Protein AF-A0A0L0C296-F1 (afdb_monomer_lite)

pLDDT: mean 73.27, std 26.6, range [29.5, 98.62]

Foldseek 3Di:
DDDDDDDDDDDDDDDDDDDDDDDDDDDDDDDDDDDDDDDDDDDDDDDDDDDDDPDPPPVCDDPLNVLVVVVVVVCVVPPQQWDDDPDSFKIKGDFDPDDDAPDFGPDWIKIFGNDDDDWQDKAFDFDADPVRRTFDKPQRIFTDDPRMTTGDRIGGHGDHDPPD

Structure (mmCIF, N/CA/C/O backbone):
data_AF-A0A0L0C296-F1
#
_entry.id   AF-A0A0L0C296-F1
#
loop_
_atom_site.group_PDB
_atom_site.id
_atom_site.type_symbol
_atom_site.label_atom_id
_atom_site.label_alt_id
_atom_site.label_comp_id
_atom_site.label_asym_id
_atom_site.label_entity_id
_atom_site.label_seq_id
_atom_site.pdbx_PDB_ins_code
_atom_site.Cartn_x
_atom_site.Cartn_y
_atom_site.Cartn_z
_atom_site.occupancy
_atom_site.B_iso_or_equiv
_atom_site.auth_seq_id
_atom_site.auth_comp_id
_atom_site.auth_asym_id
_atom_site.auth_atom_id
_atom_site.pdbx_PDB_model_num
ATOM 1 N N . MET A 1 1 ? 3.126 27.727 -18.032 1.00 41.44 1 MET A N 1
ATOM 2 C CA . MET A 1 1 ? 3.028 26.268 -17.824 1.00 41.44 1 MET A CA 1
ATOM 3 C C . MET A 1 1 ? 1.597 25.977 -17.408 1.00 41.44 1 MET A C 1
ATOM 5 O O . MET A 1 1 ? 1.228 26.324 -16.298 1.00 41.44 1 MET A O 1
ATOM 9 N N . HIS A 1 2 ? 0.766 25.509 -18.340 1.00 29.98 2 HIS A N 1
ATOM 10 C CA . HIS A 1 2 ? -0.648 25.227 -18.083 1.00 29.98 2 HIS A CA 1
ATOM 11 C C . HIS A 1 2 ? -0.793 23.770 -17.643 1.00 29.98 2 HIS A C 1
ATOM 13 O O . HIS A 1 2 ? -0.297 22.874 -18.320 1.00 29.98 2 HIS A O 1
ATOM 19 N N . ILE A 1 3 ? -1.444 23.561 -16.502 1.00 40.81 3 ILE A N 1
ATOM 20 C CA . ILE A 1 3 ? -1.821 22.251 -15.974 1.00 40.81 3 ILE A CA 1
ATOM 21 C C . ILE A 1 3 ? -3.317 22.111 -16.249 1.00 40.81 3 ILE A C 1
ATOM 23 O O . ILE A 1 3 ? -4.108 22.886 -15.715 1.00 40.81 3 ILE A O 1
ATOM 27 N N . THR A 1 4 ? -3.704 21.155 -17.086 1.00 41.97 4 THR A N 1
ATOM 28 C CA . THR A 1 4 ? -5.101 20.740 -17.241 1.00 41.97 4 THR A CA 1
ATOM 29 C C . THR A 1 4 ? -5.230 19.314 -16.726 1.00 41.97 4 THR A C 1
ATOM 31 O O . THR A 1 4 ? -4.603 18.394 -17.244 1.00 41.97 4 THR A O 1
ATOM 34 N N . SER A 1 5 ? -6.014 19.135 -15.666 1.00 42.03 5 SER A N 1
ATOM 35 C CA . SER A 1 5 ? -6.434 17.828 -15.166 1.00 42.03 5 SER A CA 1
ATOM 36 C C . SER A 1 5 ? -7.816 17.525 -15.735 1.00 42.03 5 SER A C 1
ATOM 38 O O . SER A 1 5 ? -8.792 18.154 -15.327 1.00 42.03 5 SER A O 1
ATOM 40 N N . GLU A 1 6 ? -7.905 16.584 -16.671 1.00 44.53 6 GLU A N 1
ATOM 41 C CA . GLU A 1 6 ? -9.187 16.094 -17.177 1.00 44.53 6 GLU A CA 1
ATOM 42 C C . GLU A 1 6 ? -9.587 14.818 -16.433 1.00 44.53 6 GLU A C 1
ATOM 44 O O . GLU A 1 6 ? -8.823 13.857 -16.334 1.00 44.53 6 GLU A O 1
ATOM 49 N N . VAL A 1 7 ? -10.803 14.827 -15.888 1.00 39.59 7 VAL A N 1
ATOM 50 C CA . VAL A 1 7 ? -11.462 13.675 -15.271 1.00 39.59 7 VAL A CA 1
ATOM 51 C C . VAL A 1 7 ? -12.391 13.083 -16.326 1.00 39.59 7 VAL A C 1
ATOM 53 O O . VAL A 1 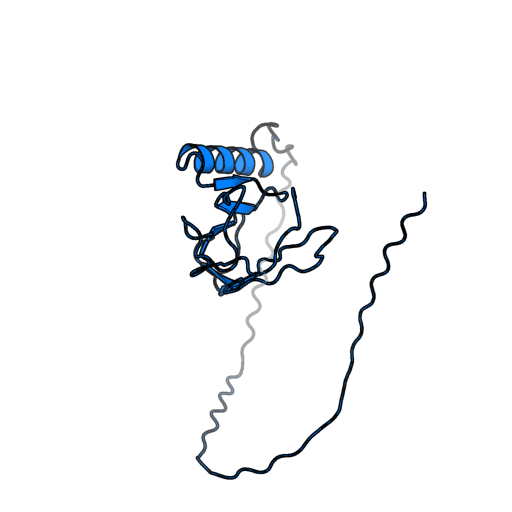7 ? -13.321 13.753 -16.761 1.00 39.59 7 VAL A O 1
ATOM 56 N N . SER A 1 8 ? -12.155 11.837 -16.736 1.00 37.56 8 SER A N 1
ATOM 57 C CA . SER A 1 8 ? -13.074 11.097 -17.610 1.00 37.56 8 SER A CA 1
ATOM 58 C C . SER A 1 8 ? -13.700 9.932 -16.848 1.00 37.56 8 SER A C 1
ATOM 60 O O . SER A 1 8 ? -13.020 8.980 -16.469 1.00 37.56 8 SER A O 1
ATOM 62 N N . SER A 1 9 ? -15.010 10.015 -16.623 1.00 35.88 9 SER A N 1
ATOM 63 C CA . SER A 1 9 ? -15.863 8.922 -16.163 1.00 35.88 9 SER A CA 1
ATOM 64 C C . SER A 1 9 ? -16.513 8.249 -17.375 1.00 35.88 9 SER A C 1
ATOM 66 O O . SER A 1 9 ? -17.435 8.786 -17.979 1.00 35.88 9 SER A O 1
ATOM 68 N N . THR A 1 10 ? -16.057 7.053 -17.744 1.00 37.47 10 THR A N 1
ATOM 69 C CA . THR A 1 10 ? -16.722 6.238 -18.775 1.00 37.47 10 THR A CA 1
ATOM 70 C C . THR A 1 10 ? -17.577 5.155 -18.137 1.00 37.47 10 THR A C 1
ATOM 72 O O . THR A 1 10 ? -17.076 4.155 -17.627 1.00 37.47 10 THR A O 1
ATOM 75 N N . THR A 1 11 ? -18.892 5.353 -18.196 1.00 36.97 11 THR A N 1
ATOM 76 C CA . THR A 1 11 ? -19.903 4.310 -18.013 1.00 36.97 11 THR A CA 1
ATOM 77 C C . THR A 1 11 ? -19.988 3.508 -19.311 1.00 36.97 11 THR A C 1
ATOM 79 O O . THR A 1 11 ? -20.255 4.080 -20.364 1.00 36.97 11 THR A O 1
ATOM 82 N N . THR A 1 12 ? -19.781 2.192 -19.268 1.00 38.31 12 THR A N 1
ATOM 83 C CA . THR A 1 12 ? -20.156 1.310 -20.385 1.00 38.31 12 THR A CA 1
ATOM 84 C C . THR A 1 12 ? -21.138 0.266 -19.883 1.00 38.31 12 THR A C 1
ATOM 86 O O . THR A 1 12 ? -20.888 -0.429 -18.901 1.00 38.31 12 THR A O 1
ATOM 89 N N . ASN A 1 13 ? -22.291 0.219 -20.546 1.00 31.86 13 ASN A N 1
ATOM 90 C CA . ASN A 1 13 ? -23.358 -0.733 -20.305 1.00 31.86 13 ASN A CA 1
ATOM 91 C C . ASN A 1 13 ? -23.483 -1.648 -21.534 1.00 31.86 13 ASN A C 1
ATOM 93 O O . ASN A 1 13 ? -23.421 -1.173 -22.666 1.00 31.86 13 ASN A O 1
ATOM 97 N N . SER A 1 14 ? -23.735 -2.930 -21.250 1.00 30.72 14 SER A N 1
ATOM 98 C CA . SER A 1 14 ? -24.353 -3.955 -22.109 1.00 30.72 14 SER A CA 1
ATOM 99 C C . SER A 1 14 ? -23.507 -4.686 -23.169 1.00 30.72 14 SER A C 1
ATOM 101 O O . SER A 1 14 ? -23.244 -4.165 -24.245 1.00 30.72 14 SER A O 1
ATOM 103 N N . ALA A 1 15 ? -23.291 -5.992 -22.940 1.00 31.77 15 ALA A N 1
ATOM 104 C CA . ALA A 1 15 ? -23.722 -7.048 -23.872 1.00 31.77 15 ALA A CA 1
ATOM 105 C C . ALA A 1 15 ? -23.807 -8.430 -23.181 1.00 31.77 15 ALA A C 1
ATOM 107 O O . ALA A 1 15 ? -22.849 -8.930 -22.601 1.00 31.77 15 ALA A O 1
ATOM 108 N N . ASN A 1 16 ? -24.998 -9.024 -23.278 1.00 31.00 16 ASN A N 1
ATOM 109 C CA . ASN A 1 16 ? -25.406 -10.358 -22.835 1.00 31.00 16 ASN A CA 1
ATOM 110 C C . ASN A 1 16 ? -24.661 -11.478 -23.587 1.00 31.00 16 ASN A C 1
ATOM 112 O O . ASN A 1 16 ? -24.644 -11.473 -24.817 1.00 31.00 16 ASN A O 1
ATOM 116 N N . GLN A 1 17 ? -24.198 -12.514 -22.879 1.00 34.50 17 GLN A N 1
ATOM 117 C CA . GLN A 1 17 ? -24.014 -13.850 -23.458 1.00 34.50 17 GLN A CA 1
ATOM 118 C C . GLN A 1 17 ? -24.595 -14.928 -22.539 1.00 34.50 17 GLN A C 1
ATOM 120 O O . GLN A 1 17 ? -24.215 -15.099 -21.384 1.00 34.50 17 GLN A O 1
ATOM 125 N N . SER A 1 18 ? -25.546 -15.659 -23.107 1.00 29.50 18 SER A N 1
ATOM 126 C CA . SER A 1 18 ? -26.279 -16.785 -22.548 1.00 29.50 18 SER A CA 1
ATOM 127 C C . SER A 1 18 ? -25.417 -18.044 -22.417 1.00 29.50 18 SER A C 1
ATOM 129 O O . SER A 1 18 ? -24.864 -18.509 -23.415 1.00 29.50 18 SER A O 1
ATOM 131 N N . LYS A 1 19 ? -25.433 -18.694 -21.247 1.00 35.78 19 LYS A N 1
ATOM 132 C CA . LYS A 1 19 ? -25.200 -20.143 -21.128 1.00 35.78 19 LYS A CA 1
ATOM 133 C C . LYS A 1 19 ? -26.218 -20.775 -20.176 1.00 35.78 19 LYS A C 1
ATOM 135 O O . LYS A 1 19 ? -26.326 -20.400 -19.015 1.00 35.78 19 LYS A O 1
ATOM 140 N N . LYS A 1 20 ? -26.968 -21.735 -20.727 1.00 31.47 20 LYS A N 1
ATOM 141 C CA . LYS A 1 20 ? -27.860 -22.677 -20.037 1.00 31.47 20 LYS A CA 1
ATOM 142 C C . LYS A 1 20 ? -27.048 -23.626 -19.152 1.00 31.47 20 LYS A C 1
ATOM 144 O O . LYS A 1 20 ? -26.033 -24.154 -19.597 1.00 31.47 20 LYS A O 1
ATOM 149 N N . GLY A 1 21 ? -27.579 -23.921 -17.970 1.00 31.83 21 GLY A N 1
ATOM 150 C CA . GLY A 1 21 ? -27.146 -25.012 -17.100 1.00 31.83 21 GLY A CA 1
ATOM 151 C C . GLY A 1 21 ? -28.153 -25.199 -15.967 1.00 31.83 21 GLY A C 1
ATOM 152 O O . GLY A 1 21 ? -28.158 -24.439 -15.008 1.00 31.83 21 GLY A O 1
ATOM 153 N N . SER A 1 22 ? -29.053 -26.165 -16.127 1.00 34.06 22 SER A N 1
ATOM 154 C CA . SER A 1 22 ? -30.129 -26.508 -15.194 1.00 34.06 22 SER A CA 1
ATOM 155 C C . SER A 1 22 ? -29.607 -27.268 -13.973 1.00 34.06 22 SER A C 1
ATOM 157 O O . SER A 1 22 ? -28.874 -28.233 -14.163 1.00 34.06 22 SER A O 1
ATOM 159 N N . SER A 1 23 ? -30.052 -26.927 -12.754 1.00 35.75 23 SER A N 1
ATOM 160 C CA . SER A 1 23 ? -30.666 -27.861 -11.774 1.00 35.75 23 SER A CA 1
ATOM 161 C C . SER A 1 23 ? -30.939 -27.213 -10.398 1.00 35.75 23 SER A C 1
ATOM 163 O O . SER A 1 23 ? -30.050 -26.988 -9.593 1.00 35.75 23 SER A O 1
ATOM 165 N N . ASN A 1 24 ? -32.226 -26.937 -10.166 1.00 32.44 24 ASN A N 1
ATOM 166 C CA . ASN A 1 24 ? -33.053 -27.299 -9.006 1.00 32.44 24 ASN A CA 1
ATOM 167 C C . ASN A 1 24 ? -32.474 -27.246 -7.566 1.00 32.44 24 ASN A C 1
ATOM 169 O O . ASN A 1 24 ? -31.717 -28.136 -7.183 1.00 32.44 24 ASN A O 1
ATOM 173 N N . ARG A 1 25 ? -33.009 -26.339 -6.721 1.00 35.03 25 ARG A N 1
ATOM 174 C CA . ARG A 1 25 ? -33.624 -26.658 -5.404 1.00 35.03 25 ARG A CA 1
ATOM 175 C C . ARG A 1 25 ? -34.267 -25.434 -4.715 1.00 35.03 25 ARG A C 1
ATOM 177 O O . ARG A 1 25 ? -33.595 -24.463 -4.404 1.00 35.03 25 ARG A O 1
ATOM 184 N N . ASN A 1 26 ? -35.579 -25.569 -4.494 1.00 32.19 26 ASN A N 1
ATOM 185 C CA . ASN A 1 26 ? -36.451 -25.093 -3.406 1.00 32.19 26 ASN A CA 1
ATOM 186 C C . ASN A 1 26 ? -36.142 -23.807 -2.607 1.00 32.19 26 ASN A C 1
ATOM 188 O O . ASN A 1 26 ? -35.262 -23.782 -1.757 1.00 32.19 26 ASN A O 1
ATOM 192 N N . SER A 1 27 ? -37.042 -22.830 -2.790 1.00 37.28 27 SER A N 1
ATOM 193 C CA . SER A 1 27 ? -38.041 -22.337 -1.817 1.00 37.28 27 SER A CA 1
ATOM 194 C C . SER A 1 27 ? -37.606 -22.082 -0.364 1.00 37.28 27 SER A C 1
ATOM 196 O O . SER A 1 27 ? -37.422 -23.021 0.403 1.00 37.28 27 SER A O 1
ATOM 198 N N . ASN A 1 28 ? -37.620 -20.813 0.060 1.00 36.50 28 ASN A N 1
ATOM 199 C CA . ASN A 1 28 ? -38.746 -20.271 0.833 1.00 36.50 28 ASN A CA 1
ATOM 200 C C . ASN A 1 28 ? -38.660 -18.742 0.956 1.00 36.50 28 ASN A C 1
ATOM 202 O O . ASN A 1 28 ? -37.647 -18.181 1.362 1.00 36.50 28 ASN A O 1
ATOM 206 N N . ASN A 1 29 ? -39.766 -18.097 0.585 1.00 37.94 29 ASN A N 1
ATOM 207 C CA . ASN A 1 29 ? -40.096 -16.720 0.921 1.00 37.94 29 ASN A CA 1
ATOM 208 C C . ASN A 1 29 ? -40.343 -16.627 2.427 1.00 37.94 29 ASN A C 1
ATOM 210 O O . ASN A 1 29 ? -41.231 -17.311 2.931 1.00 37.94 29 ASN A O 1
ATOM 214 N N . GLU A 1 30 ? -39.665 -15.707 3.102 1.00 38.47 30 GLU A N 1
ATOM 215 C CA . GLU A 1 30 ? -40.189 -15.113 4.328 1.00 38.47 30 GLU A CA 1
ATOM 216 C C . GLU A 1 30 ? -40.392 -13.621 4.098 1.00 38.47 30 GLU A C 1
ATOM 218 O O . GLU A 1 30 ? -39.484 -12.793 4.128 1.00 38.47 30 GLU A O 1
ATOM 223 N N . THR A 1 31 ? -41.647 -13.307 3.804 1.00 40.19 31 THR A N 1
ATOM 224 C CA . THR A 1 31 ? -42.225 -11.981 3.929 1.00 40.19 31 THR A CA 1
ATOM 225 C C . THR A 1 31 ? -42.457 -11.740 5.416 1.00 40.19 31 THR A C 1
ATOM 227 O O . THR A 1 31 ? -43.336 -12.369 5.994 1.00 40.19 31 THR A O 1
ATOM 230 N N . ASN A 1 32 ? -41.714 -10.824 6.032 1.00 37.56 32 ASN A N 1
ATOM 231 C CA . ASN A 1 32 ? -42.128 -10.241 7.305 1.00 37.56 32 ASN A CA 1
ATOM 232 C C . ASN A 1 32 ? -42.399 -8.752 7.105 1.00 37.56 32 ASN A C 1
ATOM 234 O O . ASN A 1 32 ? -41.532 -7.893 7.243 1.00 37.56 32 ASN A O 1
ATOM 238 N N . ASN A 1 33 ? -43.655 -8.487 6.747 1.00 40.59 33 ASN A N 1
ATOM 239 C CA . ASN A 1 33 ? -44.338 -7.247 7.074 1.00 40.59 33 ASN A CA 1
ATOM 240 C C . ASN A 1 33 ? -44.380 -7.129 8.598 1.00 40.59 33 ASN A C 1
ATOM 242 O O . ASN A 1 33 ? -44.921 -8.018 9.247 1.00 40.59 33 ASN A O 1
ATOM 246 N N . ASN A 1 34 ? -43.919 -6.010 9.152 1.00 44.25 34 ASN A N 1
ATOM 247 C CA . ASN A 1 34 ? -44.540 -5.491 10.360 1.00 44.25 34 ASN A CA 1
ATOM 248 C C . ASN A 1 34 ? -44.709 -3.977 10.276 1.00 44.25 34 ASN A C 1
ATOM 250 O O . ASN A 1 34 ? -43.795 -3.206 9.995 1.00 44.25 34 ASN A O 1
ATOM 254 N N . ASN A 1 35 ? -45.973 -3.638 10.464 1.00 37.47 35 ASN A N 1
ATOM 255 C CA . ASN A 1 35 ? -46.637 -2.360 10.393 1.00 37.47 35 ASN A CA 1
ATOM 256 C C . ASN A 1 35 ? -46.422 -1.562 11.691 1.00 37.47 35 ASN A C 1
ATOM 258 O O . ASN A 1 35 ? -46.294 -2.151 12.761 1.00 37.47 35 ASN A O 1
ATOM 262 N N . SER A 1 36 ? -46.513 -0.235 11.562 1.00 38.53 36 SER A N 1
ATOM 263 C CA . SER A 1 36 ? -46.986 0.738 12.562 1.00 38.53 36 SER A CA 1
ATOM 264 C C . SER A 1 36 ? -46.295 0.800 13.936 1.00 38.53 36 SER A C 1
ATOM 266 O O . SER A 1 36 ? -46.450 -0.087 14.764 1.00 38.53 36 SER A O 1
ATOM 268 N N . ASN A 1 37 ? -45.725 1.949 14.304 1.00 36.62 37 ASN A N 1
ATOM 269 C CA . ASN A 1 37 ? -46.526 3.063 14.819 1.00 36.62 37 ASN A CA 1
ATOM 270 C C . ASN A 1 37 ? -45.664 4.296 15.113 1.00 36.62 37 ASN A C 1
ATOM 272 O O . ASN A 1 37 ? -44.570 4.227 15.666 1.00 36.62 37 ASN A O 1
ATOM 276 N N . THR A 1 38 ? -46.235 5.432 14.747 1.00 38.22 38 THR A N 1
ATOM 277 C CA . THR A 1 38 ? -45.859 6.788 15.119 1.00 38.22 38 THR A CA 1
ATOM 278 C C . THR A 1 38 ? -45.903 6.974 16.634 1.00 38.22 38 THR A C 1
ATOM 280 O O . THR A 1 38 ? -46.951 6.751 17.234 1.00 38.22 38 THR A O 1
ATOM 28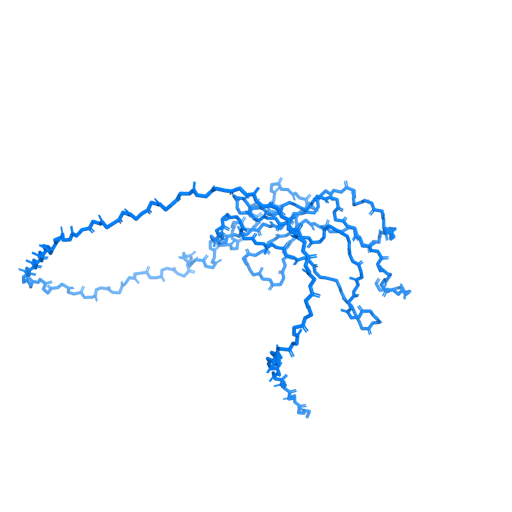3 N N . THR A 1 39 ? -44.839 7.530 17.217 1.00 38.06 39 THR A N 1
ATOM 284 C CA . THR A 1 39 ? -44.964 8.365 18.419 1.00 38.06 39 THR A CA 1
ATOM 285 C C . THR A 1 39 ? -44.059 9.582 18.272 1.00 38.06 39 THR A C 1
ATOM 287 O O . THR A 1 39 ? -42.846 9.517 18.454 1.00 38.06 39 THR A O 1
ATOM 290 N N . ASN A 1 40 ? -44.686 10.702 17.912 1.00 37.34 40 ASN A N 1
ATOM 291 C CA . ASN A 1 40 ? -44.151 12.043 18.102 1.00 37.34 40 ASN A CA 1
ATOM 292 C C . ASN A 1 40 ? -43.873 12.258 19.590 1.00 37.34 40 ASN A C 1
ATOM 294 O O . ASN A 1 40 ? -44.808 12.188 20.380 1.00 37.34 40 ASN A O 1
ATOM 298 N N . ASN A 1 41 ? -42.646 12.629 19.949 1.00 35.16 41 ASN A N 1
ATOM 299 C CA . ASN A 1 41 ? -42.387 13.329 21.204 1.00 35.16 41 ASN A CA 1
ATOM 300 C C . ASN A 1 41 ? -41.684 14.652 20.894 1.00 35.16 41 ASN A C 1
ATOM 302 O O . ASN A 1 41 ? -40.461 14.746 20.823 1.00 35.16 41 ASN A O 1
ATOM 306 N N . ASN A 1 42 ? -42.516 15.676 20.698 1.00 39.88 42 ASN A N 1
ATOM 307 C CA . ASN A 1 42 ? -42.143 17.077 20.832 1.00 39.88 42 ASN A CA 1
ATOM 308 C C . ASN A 1 42 ? -41.874 17.358 22.311 1.00 39.88 42 ASN A C 1
ATOM 310 O O . ASN A 1 42 ? -42.811 17.318 23.101 1.00 39.88 42 ASN A O 1
ATOM 314 N N . ASN A 1 43 ? -40.646 17.733 22.663 1.00 39.50 43 ASN A N 1
ATOM 315 C CA . ASN A 1 43 ? -40.389 18.464 23.900 1.00 39.50 43 ASN A CA 1
ATOM 316 C C . ASN A 1 43 ? -39.775 19.818 23.552 1.00 39.50 43 ASN A C 1
ATOM 318 O O . ASN A 1 43 ? -38.601 19.941 23.217 1.00 39.50 43 ASN A O 1
ATOM 322 N N . ASN A 1 44 ? -40.640 20.826 23.607 1.00 39.41 44 ASN A N 1
ATOM 323 C CA . ASN A 1 44 ? -40.312 22.237 23.564 1.00 39.41 44 ASN A CA 1
ATOM 324 C C . ASN A 1 44 ? -40.096 22.696 25.014 1.00 39.41 44 ASN A C 1
ATOM 326 O O . ASN A 1 44 ? -41.048 22.728 25.793 1.00 39.41 44 ASN A O 1
ATOM 330 N N . SER A 1 45 ? -38.866 23.047 25.382 1.00 37.88 45 SER A N 1
ATOM 331 C CA . SER A 1 45 ? -38.583 23.773 26.620 1.00 37.88 45 SER A CA 1
ATOM 332 C C . SER A 1 45 ? -37.797 25.035 26.291 1.00 37.88 45 SER A C 1
ATOM 334 O O . SER A 1 45 ? -36.699 24.987 25.740 1.00 37.88 45 SER A O 1
ATOM 336 N N . LYS A 1 46 ? -38.448 26.153 26.611 1.00 38.44 46 LYS A N 1
ATOM 337 C CA . LYS A 1 46 ? -38.045 27.542 26.425 1.00 38.44 46 LYS A CA 1
ATOM 338 C C . LYS A 1 46 ? -36.721 27.897 27.108 1.00 38.44 46 LYS A C 1
ATOM 340 O O . LYS A 1 46 ? -36.441 27.439 28.207 1.00 38.44 46 LYS A O 1
ATOM 345 N N . GLU A 1 47 ? -36.026 28.810 26.431 1.00 35.94 47 GLU A N 1
ATOM 346 C CA . GLU A 1 47 ? -35.291 29.981 26.933 1.00 35.94 47 GLU A CA 1
ATOM 347 C C . GLU A 1 47 ? -34.325 29.823 28.116 1.00 35.94 47 GLU A C 1
ATOM 349 O O . GLU A 1 47 ? -34.702 29.666 29.271 1.00 35.94 47 GLU A O 1
ATOM 354 N N . GLY A 1 48 ? -33.050 30.072 27.814 1.00 33.41 48 GLY A N 1
ATOM 355 C CA . GLY A 1 48 ? -32.021 30.412 28.788 1.00 33.41 48 GLY A CA 1
ATOM 356 C C . GLY A 1 48 ? -30.862 31.110 28.090 1.00 33.41 48 GLY A C 1
ATOM 357 O O . GLY A 1 48 ? -29.867 30.479 27.741 1.00 33.41 48 GLY A O 1
ATOM 358 N N . ALA A 1 49 ? -31.006 32.414 27.840 1.00 46.91 49 ALA A N 1
ATOM 359 C CA . ALA A 1 49 ? -29.934 33.265 27.344 1.00 46.91 49 ALA A CA 1
ATOM 360 C C . ALA A 1 49 ? -28.699 33.134 28.250 1.00 46.91 49 ALA A C 1
ATOM 362 O O . ALA A 1 49 ? -28.700 33.568 29.398 1.00 46.91 49 ALA A O 1
ATOM 363 N N . SER A 1 50 ? -27.638 32.532 27.722 1.00 41.47 50 SER A N 1
ATOM 364 C CA . SER A 1 50 ? -26.327 32.481 28.361 1.00 41.47 50 SER A CA 1
ATOM 365 C C . SER A 1 50 ? -25.268 32.727 27.290 1.00 41.47 50 SER A C 1
ATOM 367 O O . SER A 1 50 ? -24.933 31.876 26.472 1.00 41.47 50 SER A O 1
ATOM 369 N N . THR A 1 51 ? -24.869 33.997 27.226 1.00 39.00 51 THR A N 1
ATOM 370 C CA . THR A 1 51 ? -23.509 34.467 26.935 1.00 39.00 51 THR A CA 1
ATOM 371 C C . THR A 1 51 ? -22.592 33.448 26.251 1.00 39.00 51 THR A C 1
ATOM 373 O O . THR A 1 51 ? -21.979 32.599 26.895 1.00 39.00 51 THR A O 1
ATOM 376 N N . LYS A 1 52 ? -22.425 33.594 24.930 1.00 45.34 52 LYS A N 1
ATOM 377 C CA . LYS A 1 52 ? -21.343 32.953 24.173 1.00 45.34 52 LYS A CA 1
ATOM 378 C C . LYS A 1 52 ? -19.999 33.445 24.725 1.00 45.34 52 LYS A C 1
ATOM 380 O O . LYS A 1 52 ? -19.479 34.462 24.272 1.00 45.34 52 LYS A O 1
ATOM 385 N N . LYS A 1 53 ? -19.454 32.758 25.729 1.00 40.88 53 LYS A N 1
ATOM 386 C CA . LYS A 1 53 ? -18.033 32.867 26.060 1.00 40.88 53 LYS A CA 1
ATOM 387 C C . LYS A 1 53 ? -17.255 32.178 24.932 1.00 40.88 53 LYS A C 1
ATOM 389 O O . LYS A 1 53 ? -17.639 31.069 24.556 1.00 40.88 53 LYS A O 1
ATOM 394 N N . PRO A 1 54 ? -16.219 32.808 24.356 1.00 49.97 54 PRO A N 1
ATOM 395 C CA . PRO A 1 54 ? -15.339 32.117 23.426 1.00 49.97 54 PRO A CA 1
ATOM 396 C C . PRO A 1 54 ? -14.719 30.927 24.165 1.00 49.97 54 PRO A C 1
ATOM 398 O O . PRO A 1 54 ? -14.202 31.082 25.268 1.00 49.97 54 PRO A O 1
ATOM 401 N N . VAL A 1 55 ? -14.839 29.731 23.589 1.00 59.12 55 VAL A N 1
ATOM 402 C CA . VAL A 1 55 ? -14.067 28.564 24.024 1.00 59.12 55 VAL A CA 1
ATOM 403 C C . VAL A 1 55 ? -12.595 28.957 23.927 1.00 59.12 55 VAL A C 1
ATOM 405 O O . VAL A 1 55 ? -12.134 29.302 22.837 1.00 59.12 55 VAL A O 1
ATOM 408 N N . ASP A 1 56 ? -11.885 28.940 25.058 1.00 51.25 56 ASP A N 1
ATOM 409 C CA . ASP A 1 56 ? -10.433 29.121 25.124 1.00 51.25 56 ASP A CA 1
ATOM 410 C C . ASP A 1 56 ? -9.771 28.049 24.254 1.00 51.25 56 ASP A C 1
ATOM 412 O O . ASP A 1 56 ? -9.510 26.922 24.675 1.00 51.25 56 ASP A O 1
ATOM 416 N N . THR A 1 57 ? -9.529 28.394 22.993 1.00 59.31 57 THR A N 1
ATOM 417 C CA . THR A 1 57 ? -8.789 27.556 22.058 1.00 59.31 57 THR A CA 1
ATOM 418 C C . THR A 1 57 ? -7.319 27.800 22.357 1.00 59.31 57 THR A C 1
ATOM 420 O O . THR A 1 57 ? -6.655 28.600 21.702 1.00 59.31 57 THR A O 1
ATOM 423 N N . SER A 1 58 ? -6.817 27.172 23.423 1.00 54.94 58 SER A N 1
ATOM 424 C CA . SER A 1 58 ? -5.377 27.096 23.648 1.00 54.94 58 SER A CA 1
ATOM 425 C C . SER A 1 58 ? -4.757 26.438 22.407 1.00 54.94 58 SER A C 1
ATOM 427 O O . SER A 1 58 ? -5.178 25.333 22.052 1.00 54.94 58 SER A O 1
ATOM 429 N N . PRO A 1 59 ? -3.771 27.065 21.739 1.00 58.81 59 PRO A N 1
ATOM 430 C CA . PRO A 1 59 ? -3.201 26.590 20.471 1.00 58.81 59 PRO A CA 1
ATOM 431 C C . PRO A 1 59 ? -2.483 25.227 20.568 1.00 58.81 59 PRO A C 1
ATOM 433 O O . PRO A 1 59 ? -1.904 24.754 19.596 1.00 58.81 59 PRO A O 1
ATOM 436 N N . TYR A 1 60 ? -2.515 24.584 21.737 1.00 60.03 60 TYR A N 1
ATOM 437 C CA . TYR A 1 60 ? -1.839 23.327 22.029 1.00 60.03 60 TYR A CA 1
ATOM 438 C C . TYR A 1 60 ? -2.717 22.073 21.897 1.00 60.03 60 TYR A C 1
ATOM 440 O O . TYR A 1 60 ? -2.160 20.983 21.797 1.00 60.03 60 TYR A O 1
ATOM 448 N N . LEU A 1 61 ? -4.050 22.190 21.865 1.00 69.06 61 LEU A N 1
ATOM 449 C CA . LEU A 1 61 ? -4.986 21.047 21.918 1.00 69.06 61 LEU A CA 1
ATOM 450 C C . LEU A 1 61 ? -5.875 20.941 20.670 1.00 69.06 61 LEU A C 1
ATOM 452 O O . LEU A 1 61 ? -7.079 20.710 20.762 1.00 69.06 61 LEU A O 1
ATOM 456 N N . THR A 1 62 ? -5.289 21.117 19.489 1.00 81.44 62 THR A N 1
ATOM 457 C CA . THR A 1 62 ? -5.987 20.821 18.235 1.00 81.44 62 THR A CA 1
ATOM 458 C C . THR A 1 62 ? -5.966 19.309 17.953 1.00 81.44 62 THR A C 1
ATOM 460 O O . THR A 1 62 ? -5.012 18.628 18.350 1.00 81.44 62 THR A O 1
ATOM 463 N N . PRO A 1 63 ? -6.991 18.755 17.278 1.00 79.31 63 PRO A N 1
ATOM 464 C CA . PRO A 1 63 ? -6.991 17.359 16.826 1.00 79.31 63 PRO A CA 1
ATOM 465 C C . PRO A 1 63 ? -5.727 16.983 16.039 1.00 79.31 63 PRO A C 1
ATOM 467 O O . PRO A 1 63 ? -5.191 15.889 16.201 1.00 79.31 63 PRO A O 1
ATOM 470 N N . GLU A 1 64 ? -5.206 17.915 15.247 1.00 81.12 64 GLU A N 1
ATOM 471 C CA . GLU A 1 64 ? -3.998 17.757 14.442 1.00 81.12 64 GLU A CA 1
ATOM 472 C C . GLU A 1 64 ? -2.754 17.556 15.320 1.00 81.12 64 GLU A C 1
ATOM 474 O O . GLU A 1 64 ? -2.010 16.596 15.119 1.00 81.12 64 GLU A O 1
ATOM 479 N N . ASN A 1 65 ? -2.574 18.387 16.355 1.00 81.75 65 ASN A N 1
ATOM 480 C CA . ASN A 1 65 ? -1.451 18.257 17.291 1.00 81.75 65 ASN A CA 1
ATOM 481 C C . ASN A 1 65 ? -1.508 16.937 18.076 1.00 81.75 65 ASN A C 1
ATOM 483 O O . ASN A 1 65 ? -0.473 16.395 18.471 1.00 81.75 65 ASN A O 1
ATOM 487 N N . LEU A 1 66 ? -2.714 16.421 18.337 1.00 84.81 66 LEU A N 1
ATOM 488 C CA . LEU A 1 66 ? -2.890 15.134 19.003 1.00 84.81 66 LEU A CA 1
ATOM 489 C C . LEU A 1 66 ? -2.469 13.978 18.090 1.00 84.81 66 LEU A C 1
ATOM 491 O O . LEU A 1 66 ? -1.743 13.094 18.540 1.00 84.81 66 LEU A O 1
ATOM 495 N N . ILE A 1 67 ? -2.862 14.015 16.814 1.00 86.56 67 ILE A N 1
ATOM 496 C CA . ILE A 1 67 ? -2.469 13.006 15.822 1.00 86.56 67 ILE A CA 1
ATOM 497 C C . ILE A 1 67 ? -0.951 12.979 15.667 1.00 86.56 67 ILE A C 1
ATOM 499 O O . ILE A 1 67 ? -0.362 11.902 15.733 1.00 86.56 67 ILE A O 1
ATOM 503 N N . GLU A 1 68 ? -0.303 14.138 15.527 1.00 83.62 68 GLU A N 1
ATOM 504 C CA . GLU A 1 68 ? 1.160 14.211 15.424 1.00 83.62 68 GLU A CA 1
ATOM 505 C C . GLU A 1 68 ? 1.850 13.546 16.620 1.00 83.62 68 GLU A C 1
ATOM 507 O O . GLU A 1 68 ? 2.732 12.704 16.436 1.00 83.62 68 GLU A O 1
ATOM 512 N N . ARG A 1 69 ? 1.380 13.833 17.842 1.00 84.75 69 ARG A N 1
ATOM 513 C CA . ARG A 1 69 ? 1.888 13.181 19.056 1.00 84.75 69 ARG A CA 1
ATOM 514 C C . ARG A 1 69 ? 1.662 11.674 19.055 1.00 84.75 69 ARG A C 1
ATOM 516 O O . ARG A 1 69 ? 2.566 10.934 19.435 1.00 84.75 69 ARG A O 1
ATOM 523 N N . THR A 1 70 ? 0.486 11.204 18.643 1.00 87.31 70 THR A N 1
ATOM 524 C CA . THR A 1 70 ? 0.198 9.766 18.551 1.00 87.31 70 THR A CA 1
ATOM 525 C C . THR A 1 70 ? 1.121 9.077 17.552 1.00 87.31 70 THR A C 1
ATOM 527 O O . THR A 1 70 ? 1.621 7.991 17.843 1.00 87.31 70 THR A O 1
ATOM 530 N N . VAL A 1 71 ? 1.394 9.704 16.403 1.00 87.56 71 VAL A N 1
ATOM 531 C CA . VAL A 1 71 ? 2.343 9.150 15.430 1.00 87.56 71 VAL A CA 1
ATOM 532 C C . VAL A 1 71 ? 3.723 9.006 16.058 1.00 87.56 71 VAL A C 1
ATOM 534 O O . VAL A 1 71 ? 4.342 7.953 15.932 1.00 87.56 71 VAL A O 1
ATOM 537 N N . ASP A 1 72 ? 4.202 10.045 16.736 1.00 85.88 72 ASP A N 1
ATOM 538 C CA . ASP A 1 72 ? 5.538 10.036 17.329 1.00 85.88 72 ASP A CA 1
ATOM 539 C C . ASP A 1 72 ? 5.664 8.958 18.419 1.00 85.88 72 ASP A C 1
ATOM 541 O O . ASP A 1 72 ? 6.690 8.281 18.493 1.00 85.88 72 ASP A O 1
ATOM 545 N N . VAL A 1 73 ? 4.602 8.722 19.199 1.00 87.62 73 VAL A N 1
ATOM 546 C CA . VAL A 1 73 ? 4.538 7.610 20.164 1.00 87.62 73 VAL A CA 1
ATOM 547 C C . VAL A 1 73 ? 4.619 6.251 19.459 1.00 87.62 73 VAL A C 1
ATOM 549 O O . VAL A 1 73 ? 5.442 5.424 19.846 1.00 87.62 73 VAL A O 1
ATOM 552 N N . LEU A 1 74 ? 3.835 6.028 18.398 1.00 86.19 74 LEU A N 1
ATOM 553 C CA . LEU A 1 74 ? 3.856 4.763 17.645 1.00 86.19 74 LEU A CA 1
ATOM 554 C C . LEU A 1 74 ? 5.220 4.488 16.996 1.00 86.19 74 LEU A C 1
ATOM 556 O O . LEU A 1 74 ? 5.681 3.347 16.961 1.00 86.19 74 LEU A O 1
ATOM 560 N N . LEU A 1 75 ? 5.880 5.529 16.487 1.00 85.50 75 LEU A N 1
ATOM 561 C CA . LEU A 1 75 ? 7.219 5.417 15.905 1.00 85.50 75 LEU A CA 1
ATOM 562 C C . LEU A 1 75 ? 8.293 5.148 16.966 1.00 85.50 75 LEU A C 1
ATOM 564 O O . LEU A 1 75 ? 9.263 4.448 16.679 1.00 85.50 75 LEU A O 1
ATOM 568 N N . ALA A 1 76 ? 8.129 5.685 18.177 1.00 84.62 76 ALA A N 1
ATOM 569 C CA . ALA A 1 76 ? 9.038 5.434 19.292 1.00 84.62 76 ALA A CA 1
ATOM 570 C C . ALA A 1 76 ? 8.886 4.015 19.864 1.00 84.62 76 ALA A C 1
ATOM 572 O O . ALA A 1 76 ? 9.883 3.408 20.252 1.00 84.62 76 ALA A O 1
ATOM 573 N N . GLU A 1 77 ? 7.664 3.475 19.894 1.00 84.00 77 GLU A N 1
ATOM 574 C CA . GLU A 1 77 ? 7.393 2.105 20.352 1.00 84.00 77 GLU A CA 1
ATOM 575 C C . GLU A 1 77 ? 7.929 1.049 19.369 1.00 84.00 77 GLU A C 1
ATOM 577 O O . GLU A 1 77 ? 8.375 -0.029 19.773 1.00 84.00 77 GLU A O 1
ATOM 582 N N . HIS A 1 78 ? 7.935 1.368 18.071 1.00 81.56 78 HIS A N 1
ATOM 583 C CA . HIS A 1 78 ? 8.378 0.469 17.004 1.00 81.56 78 HIS A CA 1
ATOM 584 C C . HIS A 1 78 ? 9.431 1.130 16.095 1.00 81.56 78 HIS A C 1
ATOM 586 O O . HIS A 1 78 ? 9.165 1.395 14.914 1.00 81.56 78 HIS A O 1
ATOM 592 N N . PRO A 1 79 ? 10.649 1.394 16.614 1.00 80.88 79 PRO A N 1
ATOM 593 C CA . PRO A 1 79 ? 11.662 2.148 15.889 1.00 80.88 79 PRO A CA 1
ATOM 594 C C . PRO A 1 79 ? 12.094 1.412 14.615 1.00 80.88 79 PRO A C 1
ATOM 596 O O . PRO A 1 79 ? 12.577 0.281 14.653 1.00 80.88 79 PRO A O 1
ATOM 599 N N . GLY A 1 80 ? 11.920 2.071 13.468 1.00 81.00 80 GLY A N 1
ATOM 600 C CA . GLY A 1 80 ? 12.309 1.558 12.151 1.00 81.00 80 GLY A CA 1
ATOM 601 C C . GLY A 1 80 ? 11.325 0.571 11.513 1.00 81.00 80 GLY A C 1
ATOM 602 O O . GLY A 1 80 ? 11.426 0.331 10.308 1.00 81.00 80 GLY A O 1
ATOM 603 N N . GLU A 1 81 ? 10.344 0.045 12.257 1.00 90.88 81 GLU A N 1
ATOM 604 C CA . GLU A 1 81 ? 9.297 -0.810 11.677 1.00 90.88 81 GLU A CA 1
ATOM 605 C C . GLU A 1 81 ? 8.264 0.019 10.915 1.00 90.88 81 GLU A C 1
ATOM 607 O O . GLU A 1 81 ? 7.805 -0.427 9.868 1.00 90.88 81 GLU A O 1
ATOM 612 N N . LEU A 1 82 ? 7.906 1.206 11.414 1.00 94.06 82 LEU A N 1
ATOM 613 C CA . LEU A 1 82 ? 6.870 2.059 10.834 1.00 94.06 82 LEU A CA 1
ATOM 614 C C . LEU A 1 82 ? 7.443 3.363 10.262 1.00 94.06 82 LEU A C 1
ATOM 616 O O . LEU A 1 82 ? 8.438 3.895 10.753 1.00 94.06 82 LEU A O 1
ATOM 620 N N . VAL A 1 83 ? 6.776 3.898 9.240 1.00 95.00 83 VAL A N 1
ATOM 621 C CA . VAL A 1 83 ? 7.120 5.157 8.573 1.00 95.00 83 VAL A CA 1
ATOM 622 C C . VAL A 1 83 ? 5.867 6.000 8.307 1.00 95.00 83 VAL A C 1
ATOM 624 O O . VAL A 1 83 ? 4.783 5.472 8.033 1.00 95.00 83 VAL A O 1
ATOM 627 N N . LYS A 1 84 ? 6.016 7.332 8.398 1.00 93.88 84 LYS A N 1
ATOM 628 C CA . LYS A 1 84 ? 4.974 8.303 8.021 1.00 93.88 84 LYS A CA 1
ATOM 629 C C . LYS A 1 84 ? 4.732 8.235 6.509 1.00 93.88 84 LYS A C 1
ATOM 631 O O . LYS A 1 84 ? 5.679 8.146 5.729 1.00 93.88 84 LYS A O 1
ATOM 636 N N . THR A 1 85 ? 3.470 8.289 6.093 1.00 94.94 85 THR A N 1
ATOM 637 C CA . THR A 1 85 ? 3.114 8.417 4.671 1.00 94.94 85 THR A CA 1
ATOM 638 C C . THR A 1 85 ? 2.912 9.888 4.293 1.00 94.94 85 THR A C 1
ATOM 640 O O . THR A 1 85 ? 3.081 10.778 5.122 1.00 94.94 85 THR A O 1
ATOM 643 N N . GLY A 1 86 ? 2.519 10.164 3.043 1.00 94.06 86 GLY A N 1
ATOM 644 C CA . GLY A 1 86 ? 2.089 11.508 2.635 1.00 94.06 86 GLY A CA 1
ATOM 645 C C . GLY A 1 86 ? 0.750 11.951 3.243 1.00 94.06 86 GLY A C 1
ATOM 646 O O . GLY A 1 86 ? 0.373 13.108 3.093 1.00 94.06 86 GLY A O 1
ATOM 647 N N . SER A 1 87 ? 0.024 11.048 3.912 1.00 93.06 87 SER A N 1
ATOM 648 C CA . SER A 1 87 ? -1.203 11.367 4.643 1.00 93.06 87 SER A CA 1
ATOM 649 C C . SER A 1 87 ? -0.919 11.450 6.146 1.00 93.06 87 SER A C 1
ATOM 651 O O . SER A 1 87 ? -0.301 10.529 6.686 1.00 93.06 87 SER A O 1
ATOM 653 N N . PRO A 1 88 ? -1.425 12.477 6.855 1.00 91.69 88 PRO A N 1
ATOM 654 C CA . PRO A 1 88 ? -1.226 12.615 8.299 1.00 91.69 88 PRO A CA 1
ATOM 655 C C . PRO A 1 88 ? -1.958 11.538 9.112 1.00 91.69 88 PRO A C 1
ATOM 657 O O . PRO A 1 88 ? -1.614 11.304 10.263 1.00 91.69 88 PRO A O 1
ATOM 660 N N . HIS A 1 89 ? -2.945 10.858 8.521 1.00 93.06 89 HIS A N 1
ATOM 661 C CA . HIS A 1 89 ? -3.768 9.857 9.205 1.00 93.06 89 HIS A CA 1
ATOM 662 C C . HIS A 1 89 ? -3.329 8.414 8.940 1.00 93.06 89 HIS A C 1
ATOM 664 O O . HIS A 1 89 ? -3.991 7.490 9.411 1.00 93.06 89 HIS A O 1
ATOM 670 N N . ILE A 1 90 ? -2.265 8.204 8.158 1.00 95.38 90 ILE A N 1
ATOM 671 C CA . ILE A 1 90 ? -1.831 6.873 7.732 1.00 95.38 90 ILE A CA 1
ATOM 672 C C . ILE A 1 90 ? -0.335 6.703 7.979 1.00 95.38 90 ILE A C 1
ATOM 674 O O . ILE A 1 90 ? 0.489 7.485 7.497 1.00 95.38 90 ILE A O 1
ATOM 678 N N . VAL A 1 91 ? 0.012 5.611 8.654 1.00 96.38 91 VAL A N 1
ATOM 679 C CA . VAL A 1 91 ? 1.389 5.117 8.777 1.00 96.38 91 VAL A CA 1
ATOM 680 C C . VAL A 1 91 ? 1.462 3.694 8.238 1.00 96.38 91 VAL A C 1
ATOM 682 O O . VAL A 1 91 ? 0.460 2.975 8.204 1.00 96.38 91 VAL A O 1
ATOM 685 N N . CYS A 1 92 ? 2.629 3.269 7.773 1.00 97.19 92 CYS A N 1
ATOM 686 C CA . CYS A 1 92 ? 2.796 1.919 7.242 1.00 97.19 92 CYS A CA 1
ATOM 687 C C . CYS A 1 92 ? 4.143 1.320 7.618 1.00 97.19 92 CYS A C 1
ATOM 689 O O . CYS A 1 92 ? 5.028 2.011 8.112 1.00 97.19 92 CYS A O 1
ATOM 691 N N . THR A 1 93 ? 4.288 0.017 7.400 1.00 97.50 93 THR A N 1
ATOM 692 C CA . THR A 1 93 ? 5.562 -0.670 7.610 1.00 97.50 93 THR A CA 1
ATOM 693 C C . THR A 1 93 ? 6.624 -0.164 6.636 1.00 97.50 93 THR A C 1
ATOM 695 O O . THR A 1 93 ? 6.374 -0.073 5.434 1.00 97.50 93 THR A O 1
ATOM 698 N N . THR A 1 94 ? 7.830 0.106 7.126 1.00 96.88 94 THR A N 1
ATOM 699 C CA . THR A 1 94 ? 8.983 0.453 6.293 1.00 96.88 94 THR A CA 1
ATOM 700 C C . THR A 1 94 ? 9.309 -0.694 5.335 1.00 96.88 94 THR A C 1
ATOM 702 O O . THR A 1 94 ? 9.421 -1.855 5.734 1.00 96.88 94 THR A O 1
ATOM 705 N N . LEU A 1 95 ? 9.482 -0.378 4.053 1.00 96.69 95 LEU A N 1
ATOM 706 C CA . LEU A 1 95 ? 9.893 -1.347 3.038 1.00 96.69 95 LEU A CA 1
ATOM 707 C C . LEU A 1 95 ? 11.423 -1.369 2.886 1.00 96.69 95 LEU A C 1
ATOM 709 O O . LEU A 1 95 ? 12.062 -0.326 3.027 1.00 96.69 95 LEU A O 1
ATOM 713 N N . PRO A 1 96 ? 12.032 -2.527 2.557 1.00 95.75 96 PRO A N 1
ATOM 714 C CA . PRO A 1 96 ? 13.439 -2.576 2.171 1.00 95.75 96 PRO A CA 1
ATOM 715 C C . PRO A 1 96 ? 13.721 -1.665 0.971 1.00 95.75 96 PRO A C 1
ATOM 717 O O . PRO A 1 96 ? 12.940 -1.635 0.022 1.00 95.75 96 PRO A O 1
ATOM 720 N N . THR A 1 97 ? 14.870 -0.987 0.980 1.00 94.25 97 THR A N 1
ATOM 721 C CA . THR A 1 97 ? 15.288 -0.079 -0.106 1.00 94.25 97 THR A CA 1
ATOM 722 C C . THR A 1 97 ? 15.483 -0.802 -1.436 1.00 94.25 97 THR A C 1
ATOM 724 O O . THR A 1 97 ? 15.143 -0.280 -2.490 1.00 94.25 97 THR A O 1
ATOM 727 N N . HIS A 1 98 ? 16.002 -2.028 -1.391 1.00 94.69 98 HIS A N 1
ATOM 728 C CA . HIS A 1 98 ? 16.105 -2.917 -2.537 1.00 94.69 98 HIS A CA 1
ATOM 729 C C . HIS A 1 98 ? 15.637 -4.309 -2.131 1.00 94.69 98 HIS A C 1
ATOM 731 O O . HIS A 1 98 ? 16.099 -4.878 -1.137 1.00 94.69 98 HIS A O 1
ATOM 737 N N . TRP A 1 99 ? 14.729 -4.877 -2.920 1.00 96.44 99 TRP A N 1
ATOM 738 C CA . TRP A 1 99 ? 14.217 -6.218 -2.689 1.00 96.44 99 TRP A CA 1
ATOM 739 C C . TRP A 1 99 ? 14.153 -7.016 -3.983 1.00 96.44 99 TRP A C 1
ATOM 741 O O . TRP A 1 99 ? 13.938 -6.484 -5.071 1.00 96.44 99 TRP A O 1
ATOM 751 N N . ARG A 1 100 ? 14.339 -8.331 -3.864 1.00 97.00 100 ARG A N 1
ATOM 752 C CA . ARG A 1 100 ? 14.245 -9.242 -5.004 1.00 97.00 100 ARG A CA 1
ATOM 753 C C . ARG A 1 100 ? 12.787 -9.342 -5.453 1.00 97.00 100 ARG A C 1
ATOM 755 O O . ARG A 1 100 ? 11.910 -9.591 -4.625 1.00 97.00 100 ARG A O 1
ATOM 762 N N . SER A 1 101 ? 12.542 -9.241 -6.758 1.00 97.19 101 SER A N 1
ATOM 763 C CA . SER A 1 101 ? 11.195 -9.418 -7.302 1.00 97.19 101 SER A CA 1
ATOM 764 C C . SER A 1 101 ? 10.597 -10.782 -6.937 1.00 97.19 101 SER A C 1
ATOM 766 O O . SER A 1 101 ? 11.291 -11.801 -6.853 1.00 97.19 101 SER A O 1
ATOM 768 N N . ASN A 1 102 ? 9.287 -10.782 -6.693 1.00 97.81 102 ASN A N 1
ATOM 769 C CA . ASN A 1 102 ? 8.450 -11.915 -6.302 1.00 97.81 102 ASN A CA 1
ATOM 770 C C . ASN A 1 102 ? 8.949 -12.691 -5.062 1.00 97.81 102 ASN A C 1
ATOM 772 O O . ASN A 1 102 ? 8.522 -13.825 -4.811 1.00 97.81 102 ASN A O 1
ATOM 776 N N . LYS A 1 103 ? 9.835 -12.089 -4.258 1.00 98.00 103 LYS A N 1
ATOM 777 C CA . LYS A 1 103 ? 10.273 -12.632 -2.972 1.00 98.00 103 LYS A CA 1
ATOM 778 C C . LYS A 1 103 ? 9.413 -12.047 -1.852 1.00 98.00 103 LYS A C 1
ATOM 780 O O . LYS A 1 103 ? 9.155 -10.847 -1.835 1.00 98.00 103 LYS A O 1
ATOM 785 N N . THR A 1 104 ? 9.015 -12.894 -0.909 1.00 98.12 104 THR A N 1
ATOM 786 C CA . THR A 1 104 ? 8.360 -12.489 0.344 1.00 98.12 104 THR A CA 1
ATOM 787 C C . THR A 1 104 ? 9.171 -11.409 1.047 1.00 98.12 104 THR A C 1
ATOM 789 O O . THR A 1 104 ? 10.397 -11.513 1.088 1.00 98.12 104 THR A O 1
ATOM 792 N N . LEU A 1 105 ? 8.504 -10.373 1.556 1.00 97.81 105 LEU A N 1
ATOM 793 C CA . LEU A 1 105 ? 9.135 -9.319 2.349 1.00 97.81 105 LEU A CA 1
ATOM 794 C C . LEU A 1 105 ? 9.691 -9.886 3.666 1.00 97.81 105 LEU A C 1
ATOM 796 O O . LEU A 1 105 ? 9.133 -10.845 4.198 1.00 97.81 105 LEU A O 1
ATOM 800 N N . PRO A 1 106 ? 10.769 -9.305 4.221 1.00 96.38 106 PRO A N 1
ATOM 801 C CA . PRO A 1 106 ? 11.341 -9.785 5.479 1.00 96.38 106 PRO A CA 1
ATOM 802 C C . PRO A 1 106 ? 10.381 -9.590 6.659 1.00 96.38 106 PRO A C 1
ATOM 804 O O . PRO A 1 106 ? 10.418 -10.348 7.622 1.00 96.38 106 PRO A O 1
ATOM 807 N N . ILE A 1 107 ? 9.508 -8.585 6.563 1.00 95.81 107 ILE A N 1
ATOM 808 C CA . ILE A 1 107 ? 8.482 -8.248 7.545 1.00 95.81 107 ILE A CA 1
ATOM 809 C 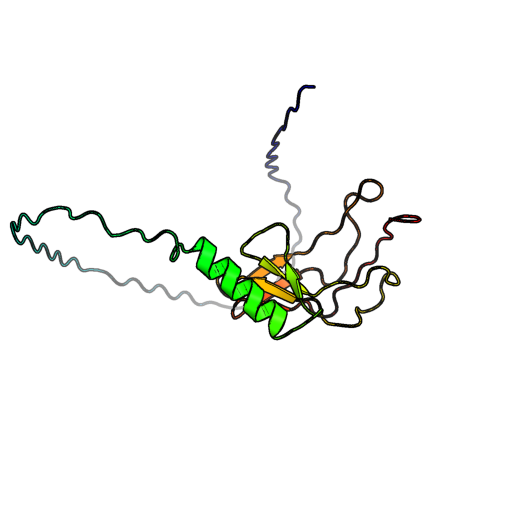C . ILE A 1 107 ? 7.154 -8.115 6.797 1.00 95.81 107 ILE A C 1
ATOM 811 O O . ILE A 1 107 ? 7.110 -7.621 5.667 1.00 95.81 107 ILE A O 1
ATOM 815 N N . ALA A 1 108 ? 6.065 -8.571 7.416 1.00 96.25 108 ALA A N 1
ATOM 816 C CA . ALA A 1 108 ? 4.729 -8.401 6.858 1.00 96.25 108 ALA A CA 1
ATOM 817 C C . ALA A 1 108 ? 4.375 -6.911 6.778 1.00 96.25 108 ALA A C 1
ATOM 819 O O . ALA A 1 108 ? 4.429 -6.207 7.784 1.00 96.25 108 ALA A O 1
ATOM 820 N N . PHE A 1 109 ? 3.968 -6.455 5.596 1.00 98.38 109 PHE A N 1
ATOM 821 C CA . PHE A 1 109 ? 3.558 -5.073 5.395 1.00 98.38 109 PHE A CA 1
ATOM 822 C C . PHE A 1 109 ? 2.209 -4.812 6.076 1.00 98.38 109 PHE A C 1
ATOM 824 O O . PHE A 1 109 ? 1.263 -5.593 5.923 1.00 98.38 109 PHE A O 1
ATOM 831 N N . LYS A 1 110 ? 2.119 -3.721 6.831 1.00 97.81 110 LYS A N 1
ATOM 832 C CA . LYS A 1 110 ? 0.900 -3.264 7.500 1.00 97.81 110 LYS A CA 1
ATOM 833 C C . LYS A 1 110 ? 0.630 -1.811 7.126 1.00 97.81 110 LYS A C 1
ATOM 835 O O . LYS A 1 110 ? 1.563 -1.029 6.955 1.00 97.81 110 LYS A O 1
ATOM 840 N N . VAL A 1 111 ? -0.645 -1.454 7.050 1.00 98.00 111 VAL A N 1
ATOM 841 C CA . VAL A 1 111 ? -1.116 -0.066 6.993 1.00 98.00 111 VAL A CA 1
ATOM 842 C C . VAL A 1 111 ? -1.941 0.183 8.243 1.00 98.00 111 VAL A C 1
ATOM 844 O O . VAL A 1 111 ? -2.827 -0.613 8.546 1.00 98.00 111 VAL A O 1
ATOM 847 N N . LEU A 1 112 ? -1.636 1.253 8.968 1.00 96.81 112 LEU A N 1
ATOM 848 C CA . LEU A 1 112 ? -2.338 1.644 10.179 1.00 96.81 112 LEU A CA 1
ATOM 849 C C . LEU A 1 112 ? -3.043 2.981 9.945 1.00 96.81 112 LEU A C 1
ATOM 851 O O . LEU A 1 112 ? -2.450 3.910 9.389 1.00 96.81 112 LEU A O 1
ATOM 855 N N . ALA A 1 113 ? -4.295 3.065 10.380 1.00 96.25 113 ALA A N 1
ATOM 856 C CA . ALA A 1 113 ? -5.103 4.274 10.328 1.00 96.25 113 ALA A CA 1
ATOM 857 C C . ALA A 1 113 ? -5.202 4.918 11.714 1.00 96.25 113 ALA A C 1
ATOM 859 O O . ALA A 1 113 ? -5.585 4.279 12.689 1.00 96.25 113 ALA A O 1
ATOM 860 N N . LEU A 1 114 ? -4.862 6.198 11.803 1.00 92.69 114 LEU A N 1
ATOM 861 C CA . LEU A 1 114 ? -4.863 6.941 13.066 1.00 92.69 114 LEU A CA 1
ATOM 862 C C . LEU A 1 114 ? -6.233 7.548 13.378 1.00 92.69 114 LEU A C 1
ATOM 864 O O . LEU A 1 114 ? -6.587 7.701 14.540 1.00 92.69 114 LEU A O 1
ATOM 868 N N . GLY A 1 115 ? -7.002 7.870 12.337 1.00 90.44 115 GLY A N 1
ATOM 869 C CA . GLY A 1 115 ? -8.418 8.217 12.445 1.00 90.44 115 GLY A CA 1
ATOM 870 C C . GLY A 1 115 ? -9.298 6.993 12.224 1.00 90.44 115 GLY A C 1
ATOM 871 O O . GLY A 1 115 ? -8.865 6.037 11.587 1.00 90.44 115 GLY A O 1
ATOM 872 N N . GLU A 1 116 ? -10.529 7.024 12.722 1.00 93.38 116 GLU A N 1
ATOM 873 C CA . GLU A 1 116 ? -11.472 5.903 12.664 1.00 93.38 116 GLU A CA 1
ATOM 874 C C . GLU A 1 116 ? -11.729 5.417 11.226 1.00 93.38 116 GLU A C 1
ATOM 876 O O . GLU A 1 116 ? -12.131 6.187 10.350 1.00 93.38 116 GLU A O 1
ATOM 881 N N . VAL A 1 117 ? -11.489 4.125 10.979 1.00 96.94 117 VAL A N 1
ATOM 882 C CA . VAL A 1 117 ? -11.794 3.457 9.709 1.00 96.94 117 VAL A CA 1
ATOM 883 C C . VAL A 1 117 ? -12.561 2.184 10.022 1.00 96.94 117 VAL A C 1
ATOM 885 O O . VAL A 1 117 ? -12.081 1.319 10.746 1.00 96.94 117 VAL A O 1
ATOM 888 N N . MET A 1 118 ? -13.749 2.050 9.438 1.00 97.81 118 MET A N 1
ATOM 889 C CA . MET A 1 118 ? -14.622 0.907 9.682 1.00 97.81 118 MET A CA 1
ATOM 890 C C . MET A 1 118 ? -13.933 -0.423 9.336 1.00 97.81 118 MET A C 1
ATOM 892 O O . MET A 1 118 ? -13.351 -0.580 8.255 1.00 97.81 118 MET A O 1
ATOM 896 N N . ASP A 1 119 ? -14.055 -1.399 10.233 1.00 98.06 119 ASP A N 1
ATOM 897 C CA . ASP A 1 119 ? -13.618 -2.772 9.993 1.00 98.06 119 ASP A CA 1
ATOM 898 C C . ASP A 1 119 ? -14.266 -3.342 8.724 1.00 98.06 119 ASP A C 1
ATOM 900 O O . ASP A 1 119 ? -15.425 -3.073 8.406 1.00 98.06 119 ASP A O 1
ATOM 904 N N . GLY A 1 120 ? -13.509 -4.138 7.972 1.00 98.31 120 GLY A N 1
ATOM 905 C CA . GLY A 1 120 ? -13.958 -4.635 6.669 1.00 98.31 120 GLY A CA 1
ATOM 906 C C . GLY A 1 120 ? -13.587 -3.724 5.496 1.00 98.31 120 GLY A C 1
ATOM 907 O O . GLY A 1 120 ? -13.665 -4.168 4.350 1.00 98.31 120 GLY A O 1
ATOM 908 N N . THR A 1 121 ? -13.126 -2.490 5.748 1.00 98.62 121 THR A N 1
ATOM 909 C CA . THR A 1 121 ? -12.653 -1.590 4.684 1.00 98.62 121 THR A CA 1
ATOM 910 C C . THR A 1 121 ? -11.501 -2.232 3.913 1.00 98.62 121 THR A C 1
ATOM 912 O O . THR A 1 121 ? -10.505 -2.664 4.493 1.00 98.62 121 THR A O 1
ATOM 915 N N . ILE A 1 122 ? -11.628 -2.290 2.588 1.00 98.56 122 ILE A N 1
ATOM 916 C CA . ILE A 1 122 ? -10.610 -2.875 1.716 1.00 98.56 122 ILE A CA 1
ATOM 917 C C . ILE A 1 122 ? -9.477 -1.874 1.498 1.00 98.56 122 ILE A C 1
ATOM 919 O O . ILE A 1 122 ? -9.701 -0.753 1.044 1.00 98.56 122 ILE A O 1
ATOM 923 N N . VAL A 1 123 ? -8.247 -2.301 1.774 1.00 98.50 123 VAL A N 1
ATOM 924 C CA . VAL A 1 123 ? -7.028 -1.524 1.538 1.00 98.50 123 VAL A CA 1
ATOM 925 C C . VAL A 1 123 ? -6.249 -2.166 0.402 1.00 98.50 123 VAL A C 1
ATOM 927 O O . VAL A 1 123 ? -5.890 -3.341 0.473 1.00 98.50 123 VAL A O 1
ATOM 930 N N . THR A 1 124 ? -5.957 -1.389 -0.638 1.00 98.38 124 THR A N 1
ATOM 931 C CA . THR A 1 124 ? -5.178 -1.845 -1.795 1.00 98.38 124 THR A CA 1
ATOM 932 C C . THR A 1 124 ? -3.882 -1.060 -1.929 1.00 98.38 124 THR A C 1
ATOM 934 O O . THR A 1 124 ? -3.905 0.167 -1.858 1.00 98.38 124 THR A O 1
ATOM 937 N N . ILE A 1 125 ? -2.774 -1.746 -2.199 1.00 98.00 125 ILE A N 1
ATOM 938 C CA . ILE A 1 125 ? -1.482 -1.128 -2.510 1.00 98.00 125 ILE A CA 1
ATOM 939 C C . ILE A 1 125 ? -1.284 -1.090 -4.018 1.00 98.00 125 ILE A C 1
ATOM 941 O O . ILE A 1 125 ? -1.582 -2.050 -4.728 1.00 98.00 125 ILE A O 1
ATOM 945 N N . ARG A 1 126 ? -0.750 0.032 -4.495 1.00 96.56 126 ARG A N 1
ATOM 946 C CA . ARG A 1 126 ? -0.273 0.211 -5.864 1.00 96.56 126 ARG A CA 1
ATOM 947 C C . ARG A 1 126 ? 1.183 0.645 -5.807 1.00 96.56 126 ARG A C 1
ATOM 949 O O . ARG A 1 126 ? 1.580 1.353 -4.886 1.00 96.56 126 ARG A O 1
ATOM 956 N N . ALA A 1 127 ? 1.958 0.215 -6.788 1.00 95.56 127 ALA A N 1
ATOM 957 C CA . ALA A 1 127 ? 3.332 0.647 -6.976 1.00 95.56 127 ALA A CA 1
ATOM 958 C C . ALA A 1 127 ? 3.466 1.211 -8.386 1.00 95.56 127 ALA A C 1
ATOM 960 O O . ALA A 1 127 ? 2.839 0.701 -9.314 1.00 95.56 127 ALA A O 1
ATOM 961 N N . GLY A 1 128 ? 4.275 2.249 -8.547 1.00 94.25 128 GLY A N 1
ATOM 962 C CA . GLY A 1 128 ? 4.524 2.840 -9.849 1.00 94.25 128 GLY A CA 1
ATOM 963 C C . GLY A 1 128 ? 5.646 3.865 -9.805 1.00 94.25 128 GLY A C 1
ATOM 964 O O . GLY A 1 128 ? 5.939 4.429 -8.752 1.00 94.25 128 GLY A O 1
ATOM 965 N N . ASN A 1 129 ? 6.280 4.073 -10.950 1.00 94.06 129 ASN A N 1
ATOM 966 C CA . ASN A 1 129 ? 7.236 5.143 -11.216 1.00 94.06 129 ASN A CA 1
ATOM 967 C C . ASN A 1 129 ? 7.160 5.528 -12.707 1.00 94.06 129 ASN A C 1
ATOM 969 O O . ASN A 1 129 ? 6.330 4.989 -13.438 1.00 94.06 129 ASN A O 1
ATOM 973 N N . ASP A 1 130 ? 8.025 6.428 -13.179 1.00 92.88 130 ASP A N 1
ATOM 974 C CA . ASP A 1 130 ? 7.952 6.918 -14.570 1.00 92.88 130 ASP A CA 1
ATOM 975 C C . ASP A 1 130 ? 8.230 5.842 -15.633 1.00 92.88 130 ASP A C 1
ATOM 977 O O . ASP A 1 130 ? 7.815 5.990 -16.777 1.00 92.88 130 ASP A O 1
ATOM 981 N N . GLU A 1 131 ? 8.953 4.773 -15.282 1.00 89.31 131 GLU A N 1
ATOM 982 C CA . GLU A 1 131 ? 9.254 3.673 -16.214 1.00 89.31 131 GLU A CA 1
ATOM 983 C C . GLU A 1 131 ? 8.149 2.620 -16.210 1.00 89.31 131 GLU A C 1
ATOM 985 O O . GLU A 1 131 ? 7.810 2.042 -17.241 1.00 89.31 131 GLU A O 1
ATOM 990 N N . ASN A 1 132 ? 7.586 2.369 -15.033 1.00 88.00 132 ASN A N 1
ATOM 991 C CA . ASN A 1 132 ? 6.529 1.408 -14.827 1.00 88.00 132 ASN A CA 1
ATOM 992 C C . ASN A 1 132 ? 5.418 2.056 -14.007 1.00 88.00 132 ASN A C 1
ATOM 994 O O . ASN A 1 132 ? 5.424 1.997 -12.778 1.00 88.00 132 ASN A O 1
ATOM 998 N N . PHE A 1 133 ? 4.455 2.667 -14.697 1.00 89.00 133 PHE A N 1
ATOM 999 C CA . PHE A 1 133 ? 3.343 3.379 -14.065 1.00 89.00 133 PHE A CA 1
ATOM 1000 C C . PHE A 1 133 ? 2.496 2.478 -13.150 1.00 89.00 133 PHE A C 1
ATOM 1002 O O . PHE A 1 133 ? 1.924 2.950 -12.168 1.00 89.00 133 PHE A O 1
ATOM 1009 N N . CYS A 1 134 ? 2.427 1.178 -13.451 1.00 91.00 134 CYS A N 1
ATOM 1010 C CA . CYS A 1 134 ? 1.683 0.209 -12.657 1.00 91.00 134 CYS A CA 1
ATOM 1011 C C . CYS A 1 134 ? 2.508 -1.066 -12.462 1.00 91.00 134 CYS A C 1
ATOM 1013 O O . CYS A 1 134 ? 2.409 -2.035 -13.215 1.00 91.00 134 CYS A O 1
ATOM 1015 N N . GLY A 1 135 ? 3.333 -1.051 -11.418 1.00 93.56 135 GLY A N 1
ATOM 1016 C CA . GLY A 1 135 ? 4.098 -2.206 -10.985 1.00 93.56 135 GLY A CA 1
ATOM 1017 C C . GLY A 1 135 ? 3.189 -3.366 -10.594 1.00 93.56 135 GLY A C 1
ATOM 1018 O O . GLY A 1 135 ? 2.275 -3.213 -9.786 1.00 93.56 135 GLY A O 1
ATOM 1019 N N . GLU A 1 136 ? 3.473 -4.546 -11.143 1.00 96.25 136 GLU A N 1
ATOM 1020 C CA . GLU A 1 136 ? 2.763 -5.771 -10.790 1.00 96.25 136 GLU A CA 1
ATOM 1021 C C . GLU A 1 136 ? 3.051 -6.154 -9.332 1.00 96.25 136 GLU A C 1
ATOM 1023 O O . GLU A 1 136 ? 4.212 -6.256 -8.914 1.00 96.25 136 GLU A O 1
ATOM 1028 N N . LEU A 1 137 ? 1.986 -6.399 -8.569 1.00 98.19 137 LEU A N 1
ATOM 1029 C CA . LEU A 1 137 ? 2.034 -6.828 -7.176 1.00 98.19 137 LEU A CA 1
ATOM 1030 C C . LEU A 1 137 ? 1.239 -8.122 -6.988 1.00 98.19 137 LEU A C 1
ATOM 1032 O O . LEU A 1 137 ? 0.273 -8.387 -7.702 1.00 98.19 137 LEU A O 1
ATOM 1036 N N . ARG A 1 138 ? 1.596 -8.897 -5.964 1.00 98.38 138 ARG A N 1
ATOM 1037 C CA . ARG A 1 138 ? 0.795 -10.031 -5.476 1.00 98.38 138 ARG A CA 1
ATOM 1038 C C . ARG A 1 138 ? 0.341 -9.762 -4.056 1.00 98.38 138 ARG A C 1
ATOM 1040 O O . ARG A 1 138 ? 1.083 -9.162 -3.282 1.00 98.38 138 ARG A O 1
ATOM 1047 N N . ASN A 1 139 ? -0.861 -10.235 -3.727 1.00 98.38 139 ASN A N 1
ATOM 1048 C CA . ASN A 1 139 ? -1.470 -10.070 -2.407 1.00 98.38 139 ASN A CA 1
ATOM 1049 C C . ASN A 1 139 ? -1.504 -8.596 -1.958 1.00 98.38 139 ASN A C 1
ATOM 1051 O O . ASN A 1 139 ? -1.290 -8.274 -0.794 1.00 98.38 139 ASN A O 1
ATOM 1055 N N . CYS A 1 140 ? -1.755 -7.683 -2.902 1.00 98.19 140 CYS A N 1
ATOM 1056 C CA . CYS A 1 140 ? -1.779 -6.238 -2.671 1.00 98.19 140 CYS A CA 1
ATOM 1057 C C . CYS A 1 140 ? -3.095 -5.724 -2.087 1.00 98.19 140 CYS A C 1
ATOM 1059 O O . CYS A 1 140 ? -3.320 -4.520 -2.083 1.00 98.19 140 CYS A O 1
ATOM 1061 N N . THR A 1 141 ? -3.964 -6.614 -1.614 1.00 98.62 141 THR A N 1
ATOM 1062 C CA . THR A 1 141 ? -5.235 -6.269 -0.981 1.00 98.62 141 THR A CA 1
ATOM 1063 C C . THR A 1 141 ? -5.275 -6.861 0.420 1.00 98.62 141 THR A C 1
ATOM 1065 O O . THR A 1 141 ? -4.921 -8.025 0.612 1.00 98.62 141 THR A O 1
ATOM 1068 N N . ALA A 1 142 ? -5.708 -6.062 1.387 1.00 98.62 142 ALA A N 1
ATOM 1069 C C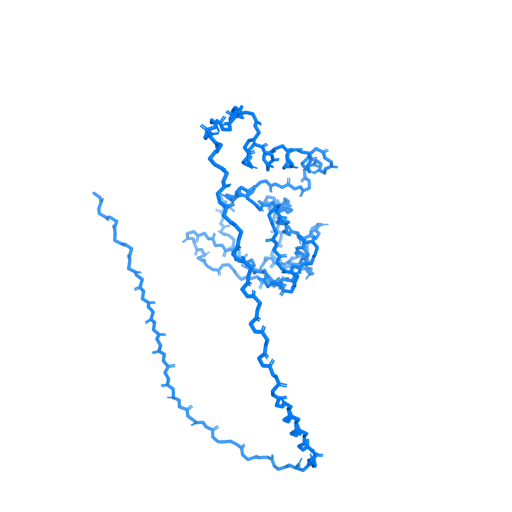A . ALA A 1 142 ? -5.931 -6.463 2.767 1.00 98.62 142 ALA A CA 1
ATOM 1070 C C . ALA A 1 142 ? -7.235 -5.851 3.285 1.00 98.62 142 ALA A C 1
ATOM 1072 O O . ALA A 1 142 ? -7.804 -4.947 2.675 1.00 98.62 142 ALA A O 1
ATOM 1073 N N . VAL A 1 143 ? -7.702 -6.356 4.420 1.00 98.56 143 VAL A N 1
ATOM 1074 C CA . VAL A 1 143 ? -8.901 -5.861 5.096 1.00 98.56 143 VAL A CA 1
ATOM 1075 C C . VAL A 1 143 ? -8.464 -5.093 6.334 1.00 98.56 143 VAL A C 1
ATOM 1077 O O . VAL A 1 143 ? -7.644 -5.594 7.107 1.00 98.56 143 VAL A O 1
ATOM 1080 N N . MET A 1 144 ? -8.996 -3.887 6.509 1.00 98.56 144 MET A N 1
ATOM 1081 C CA . MET A 1 144 ? -8.824 -3.106 7.726 1.00 98.56 144 MET A CA 1
ATOM 1082 C C . MET A 1 144 ? -9.534 -3.804 8.882 1.00 98.56 144 MET A C 1
ATOM 1084 O O . MET A 1 144 ? -10.711 -4.158 8.767 1.00 98.56 144 MET A O 1
ATOM 1088 N N . LYS A 1 145 ? -8.815 -4.004 9.984 1.00 98.19 145 LYS A N 1
ATOM 1089 C CA . LYS A 1 145 ? -9.375 -4.518 11.228 1.00 98.19 145 LYS A CA 1
ATOM 1090 C C . LYS A 1 145 ? -8.679 -3.868 12.409 1.00 98.19 145 LYS A C 1
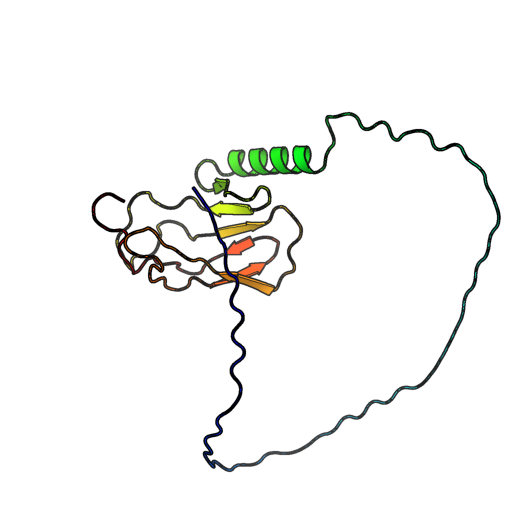ATOM 1092 O O . LYS A 1 145 ? -7.451 -3.921 12.489 1.00 98.19 145 LYS A O 1
ATOM 1097 N N . ASN A 1 146 ? -9.447 -3.291 13.325 1.00 96.75 146 ASN A N 1
ATOM 1098 C CA . ASN A 1 146 ? -8.924 -2.583 14.490 1.00 96.75 146 ASN A CA 1
ATOM 1099 C C . ASN A 1 146 ? -7.856 -1.564 14.067 1.00 96.75 146 ASN A C 1
ATOM 1101 O O . ASN A 1 146 ? -6.749 -1.565 14.606 1.00 96.75 146 ASN A O 1
ATOM 1105 N N . GLN A 1 147 ? -8.160 -0.755 13.047 1.00 97.00 147 GLN A N 1
ATOM 1106 C CA . GLN A 1 147 ? -7.250 0.265 12.519 1.00 97.00 147 GLN A CA 1
ATOM 1107 C C . GLN A 1 147 ? -5.966 -0.262 11.858 1.00 97.00 147 GLN A C 1
ATOM 1109 O O . GLN A 1 147 ? -5.107 0.536 11.486 1.00 97.00 147 GLN A O 1
ATOM 1114 N N . VAL A 1 148 ? -5.825 -1.580 11.669 1.00 97.06 148 VAL A N 1
ATOM 1115 C CA . VAL A 1 148 ? -4.664 -2.199 11.021 1.00 97.06 148 VAL A CA 1
ATOM 1116 C C . VAL A 1 148 ? -5.095 -3.082 9.850 1.00 97.06 148 VAL A C 1
ATOM 1118 O O . VAL A 1 148 ? -5.841 -4.046 10.002 1.00 97.06 148 VAL A O 1
ATOM 1121 N N . ALA A 1 149 ? -4.551 -2.813 8.667 1.00 98.50 149 ALA A N 1
ATOM 1122 C CA . ALA A 1 149 ? -4.639 -3.690 7.507 1.00 98.50 149 ALA A CA 1
ATOM 1123 C C . ALA A 1 149 ? -3.308 -4.426 7.326 1.00 98.50 149 ALA A C 1
ATOM 1125 O O . ALA A 1 149 ? -2.305 -3.842 6.910 1.00 98.50 149 ALA A O 1
ATOM 1126 N N . LYS A 1 150 ? -3.287 -5.722 7.653 1.00 98.31 150 LYS A N 1
ATOM 1127 C CA . LYS A 1 150 ? -2.104 -6.583 7.509 1.00 98.31 150 LYS A CA 1
ATOM 1128 C C . LYS A 1 150 ? -2.145 -7.320 6.175 1.00 98.31 150 LYS A C 1
ATOM 1130 O O . LYS A 1 150 ? -3.049 -8.117 5.930 1.00 98.31 150 LYS A O 1
ATOM 1135 N N . PHE A 1 151 ? -1.132 -7.110 5.346 1.00 98.62 151 PHE A N 1
ATOM 1136 C CA . PHE A 1 151 ? -1.023 -7.771 4.053 1.00 98.62 151 PHE A CA 1
ATOM 1137 C C . PHE A 1 151 ? -0.386 -9.146 4.217 1.00 98.62 151 PHE A C 1
ATOM 1139 O O . PHE A 1 151 ? 0.712 -9.290 4.765 1.00 98.62 151 PHE A O 1
ATOM 1146 N N . ASN A 1 152 ? -1.089 -10.172 3.744 1.00 98.06 152 ASN A N 1
ATOM 1147 C CA . ASN A 1 152 ? -0.607 -11.541 3.806 1.00 98.06 152 ASN A CA 1
ATOM 1148 C C . ASN A 1 152 ? 0.346 -11.805 2.637 1.00 98.06 152 ASN A C 1
ATOM 1150 O O . ASN A 1 152 ? -0.101 -12.040 1.518 1.00 98.06 152 ASN A O 1
ATOM 1154 N N . ASP A 1 153 ? 1.651 -11.751 2.907 1.00 97.88 153 ASP A N 1
ATOM 1155 C CA . ASP A 1 153 ? 2.696 -12.022 1.914 1.00 97.88 153 ASP A CA 1
ATOM 1156 C C . ASP A 1 153 ? 2.604 -11.091 0.688 1.00 97.88 153 ASP A C 1
ATOM 1158 O O . ASP A 1 153 ? 2.567 -11.541 -0.457 1.00 97.88 153 ASP A O 1
ATOM 1162 N N . LEU A 1 154 ? 2.548 -9.774 0.929 1.00 98.62 154 LEU A N 1
ATOM 1163 C CA . LEU A 1 154 ? 2.682 -8.765 -0.128 1.00 98.62 154 LEU A CA 1
ATOM 1164 C C . LEU A 1 154 ? 3.999 -8.975 -0.886 1.00 98.62 154 LEU A C 1
ATOM 1166 O O . LEU A 1 154 ? 5.062 -9.081 -0.267 1.00 98.62 154 LEU A O 1
ATOM 1170 N N . ARG A 1 155 ? 3.944 -8.983 -2.224 1.00 98.50 155 ARG A N 1
ATOM 1171 C CA . ARG A 1 155 ? 5.145 -9.080 -3.068 1.00 98.50 155 ARG A CA 1
ATOM 1172 C C . ARG A 1 155 ? 5.128 -8.085 -4.213 1.00 98.50 155 ARG A C 1
ATOM 1174 O O . ARG A 1 155 ? 4.101 -7.880 -4.853 1.00 98.50 155 ARG A O 1
ATOM 1181 N N . PHE A 1 156 ? 6.314 -7.576 -4.524 1.00 98.06 156 PHE A N 1
ATOM 1182 C CA . PHE A 1 156 ? 6.591 -6.765 -5.703 1.00 98.06 156 PHE A CA 1
ATOM 1183 C C . PHE A 1 156 ? 7.090 -7.679 -6.819 1.00 98.06 156 PHE A C 1
ATOM 1185 O O . PHE A 1 156 ? 8.147 -8.290 -6.672 1.00 98.06 156 PHE A O 1
ATOM 1192 N N . VAL A 1 157 ? 6.327 -7.837 -7.900 1.00 96.94 157 VAL A N 1
ATOM 1193 C CA . VAL A 1 157 ? 6.693 -8.694 -9.043 1.00 96.94 157 VAL A CA 1
ATOM 1194 C C . VAL A 1 157 ? 7.376 -7.871 -10.132 1.00 96.94 157 VAL A C 1
ATOM 1196 O O . VAL A 1 157 ? 8.427 -8.275 -10.635 1.00 96.94 157 VAL A O 1
ATOM 1199 N N . GLY A 1 158 ? 6.821 -6.695 -10.439 1.00 90.38 158 GLY A N 1
ATOM 1200 C CA . GLY A 1 158 ? 7.418 -5.742 -11.370 1.00 90.38 158 GLY A CA 1
ATOM 1201 C C . GLY A 1 158 ? 8.773 -5.216 -10.883 1.00 90.38 158 GLY A C 1
ATOM 1202 O O . GLY A 1 158 ? 9.029 -5.121 -9.683 1.00 90.38 158 GLY A O 1
ATOM 1203 N N . ARG A 1 159 ? 9.657 -4.867 -11.824 1.00 91.69 159 ARG A N 1
ATOM 1204 C CA . ARG A 1 159 ? 10.956 -4.229 -11.540 1.00 91.69 159 ARG A CA 1
ATOM 1205 C C . ARG A 1 159 ? 10.807 -2.705 -11.629 1.00 91.69 159 ARG A C 1
ATOM 1207 O O . ARG A 1 159 ? 10.053 -2.236 -12.477 1.00 91.69 159 ARG A O 1
ATOM 1214 N N . SER A 1 160 ? 11.532 -1.957 -10.789 1.00 89.81 160 SER A N 1
ATOM 1215 C CA . SER A 1 160 ? 11.519 -0.482 -10.788 1.00 89.81 160 SER A CA 1
ATOM 1216 C C . SER A 1 160 ? 12.360 0.148 -11.904 1.00 89.81 160 SER A C 1
ATOM 1218 O O . SER A 1 160 ? 12.204 1.336 -12.160 1.00 89.81 160 SER A O 1
ATOM 1220 N N . GLY A 1 161 ? 13.235 -0.627 -12.552 1.00 85.06 161 GLY A N 1
ATOM 1221 C CA . GLY A 1 161 ? 14.259 -0.108 -13.462 1.00 85.06 161 GLY A CA 1
ATOM 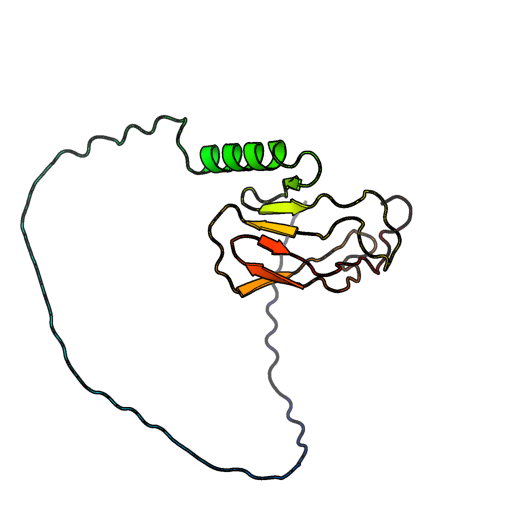1222 C C . GLY A 1 161 ? 15.661 -0.259 -12.877 1.00 85.06 161 GLY A C 1
ATOM 1223 O O . GLY A 1 161 ? 15.852 -0.904 -11.843 1.00 85.06 161 GLY A O 1
ATOM 1224 N N . ARG A 1 162 ? 16.679 0.289 -13.547 1.00 84.50 162 ARG A N 1
ATOM 1225 C CA . ARG A 1 162 ? 18.058 0.302 -13.026 1.00 84.50 162 ARG A CA 1
ATOM 1226 C C . ARG A 1 162 ? 18.284 1.592 -12.235 1.00 84.50 162 ARG A C 1
ATOM 1228 O O . ARG A 1 162 ? 18.343 2.655 -12.833 1.00 84.50 162 ARG A O 1
ATOM 1235 N N . GLY A 1 163 ? 18.489 1.480 -10.920 1.00 75.44 163 GLY A N 1
ATOM 1236 C CA . GLY A 1 163 ? 18.871 2.612 -10.061 1.00 75.44 163 GLY A CA 1
ATOM 1237 C C . GLY A 1 163 ? 17.719 3.504 -9.581 1.00 75.44 163 GLY A C 1
ATOM 1238 O O . GLY A 1 163 ? 17.982 4.643 -9.211 1.00 75.44 163 GLY A O 1
ATOM 1239 N N . LYS A 1 164 ? 16.480 2.999 -9.596 1.00 61.12 164 LYS A N 1
ATOM 1240 C CA . LYS A 1 164 ? 15.289 3.652 -9.034 1.00 61.12 164 LYS A CA 1
ATOM 1241 C C . LYS A 1 164 ? 14.846 2.987 -7.741 1.00 61.12 164 LYS A C 1
ATOM 1243 O O . LYS A 1 164 ? 14.831 1.730 -7.727 1.00 61.12 164 LYS A O 1
#

InterPro domains:
  IPR000040 Acute myeloid leukemia 1 protein (AML1)/Runt [PR00967] (69-88)
  IPR000040 Acute myeloid leukemia 1 protein (AML1)/Runt [PR00967] (88-109)
  IPR000040 Acute myeloid leukemia 1 protein (AML1)/Runt [PR00967] (110-129)
  IPR000040 Acute myeloid leukemia 1 protein (AML1)/Runt [PR00967] (130-151)
  IPR000040 Acute myeloid leukemia 1 protein (AML1)/Runt [PR00967] (152-164)
  IPR000040 Acute myeloid leukemia 1 protein (AML1)/Runt [PTHR11950] (1-164)
  IPR008967 p53-like transcription factor, DNA-binding domain superfamily [SSF49417] (75-164)
  IPR012346 p53/RUNT-type transcription factor, DNA-binding domain superfamily [G3DSA:2.60.40.720] (68-164)
  IPR013524 Runt domain [PF00853] (74-164)
  IPR013524 Runt domain [PS51062] (70-164)

Secondary structure (DSSP, 8-state):
----------------------------------------------------PPP---TT--HHHHHHHHHHHHHHHSTTTEEE-SSTTEEEEPPPSS--TTPPPSS--EEEESS---TT-EEE--B--SS-SSB-EES-EEEEETTEEE-SS-EE-S---S--

Sequence (164 aa):
MHITSEVSSTTTNSANQSKKGSSNRNSNNETNNNNSNTTNNNNNSKEGASTKKPVDTSPYLTPENLIERTVDVLLAEHPGELVKTGSPHIVCTTLPTHWRSNKTLPIAFKVLALGEVMDGTIVTIRAGNDENFCGELRNCTAVMKNQVAKFNDLRFVGRSGRGK

Organism: Lucilia cuprina (NCBI:txid7375)

Radius of gyration: 26.36 Å; chains: 1; bounding box: 66×62×53 Å